Protein AF-A0AAW5MTR5-F1 (afdb_monomer_lite)

Foldseek 3Di:
DVVVCVVVVNPVVLVVQLVLQQVLCVQVVPGCHNVSSSVCCVVPVLVSLQRSQVSQQCNACVPVVHGRPGHSVLSVLVVPVPVNVNVVD

Sequence (89 aa):
SILWFILTIGIYGIYWVYKTQEEVRRYSGNGIGGVLGLVIYILISPVTFFIVPSEVRYMYEDLDGGQSPVRGIYGLWILLPIVGPIIWF

InterPro domains:
  IPR025328 Domain of unknown function DUF4234 [PF14018] (2-53)

pLDDT: mean 81.54, std 4.99, range [66.81, 89.56]

Secondary structure (DSSP, 8-state):
-HHHHHHTTTHHHHHHHHHHHHHHHHHHSSS--HHHHHHHHHH-HHHHHHHHHHHHHHIIIIIS-S--S--GGGGGGGGSTTTHHHHH-

Structure (mmCIF, N/CA/C/O backbone):
data_AF-A0AAW5MTR5-F1
#
_entry.id   AF-A0AAW5MTR5-F1
#
loop_
_atom_site.group_PDB
_atom_site.id
_atom_site.type_symbol
_atom_site.label_atom_id
_atom_site.label_alt_id
_atom_site.label_comp_id
_atom_site.label_asym_id
_atom_site.label_entity_id
_atom_site.label_seq_id
_atom_site.pdbx_PDB_ins_code
_atom_site.Cartn_x
_atom_site.Cartn_y
_atom_site.Cartn_z
_atom_site.occupancy
_atom_site.B_iso_or_equiv
_atom_site.auth_seq_id
_atom_site.auth_comp_id
_atom_site.auth_asym_id
_atom_site.auth_atom_id
_atom_site.pdbx_PDB_model_num
ATOM 1 N N . SER A 1 1 ? 5.891 6.273 1.620 1.00 66.81 1 SER A N 1
ATOM 2 C CA . SER A 1 1 ? 6.735 7.468 1.449 1.00 66.81 1 SER A CA 1
ATOM 3 C C . SER A 1 1 ? 7.565 7.317 0.195 1.00 66.81 1 SER A C 1
ATOM 5 O O . SER A 1 1 ? 8.540 6.564 0.207 1.00 66.81 1 SER A O 1
ATOM 7 N N . ILE A 1 2 ? 7.201 8.076 -0.842 1.00 70.94 2 ILE A N 1
ATOM 8 C CA . ILE A 1 2 ? 7.786 8.079 -2.189 1.00 70.94 2 ILE A CA 1
ATOM 9 C C . ILE A 1 2 ? 9.317 8.151 -2.187 1.00 70.94 2 ILE A C 1
ATOM 11 O O . ILE A 1 2 ? 9.982 7.527 -3.008 1.00 70.94 2 ILE A O 1
ATOM 15 N N . LEU A 1 3 ? 9.888 8.850 -1.200 1.00 76.50 3 LEU A N 1
ATOM 16 C CA . LEU A 1 3 ? 11.329 9.007 -1.021 1.00 76.50 3 LEU A CA 1
ATOM 17 C C . LEU A 1 3 ? 12.047 7.653 -0.899 1.00 76.50 3 LEU A C 1
ATOM 19 O O . LEU A 1 3 ? 13.043 7.418 -1.576 1.00 76.50 3 LEU A O 1
ATOM 23 N N . TRP A 1 4 ? 11.520 6.743 -0.075 1.00 74.25 4 TRP A N 1
ATOM 24 C CA . TRP A 1 4 ? 12.102 5.413 0.119 1.00 74.25 4 TRP A CA 1
ATOM 25 C C . TRP A 1 4 ? 11.895 4.516 -1.096 1.00 74.25 4 TRP A C 1
ATOM 27 O O . TRP A 1 4 ? 12.760 3.701 -1.407 1.00 74.25 4 TRP A O 1
ATOM 37 N N . PHE A 1 5 ? 10.787 4.691 -1.816 1.00 75.94 5 PHE A N 1
ATOM 38 C CA . PHE A 1 5 ? 10.533 3.979 -3.064 1.00 75.94 5 PHE A CA 1
ATOM 39 C C . PHE A 1 5 ? 11.584 4.307 -4.128 1.00 75.94 5 PHE A C 1
ATOM 41 O O . PHE A 1 5 ? 12.169 3.395 -4.710 1.00 75.94 5 PHE A O 1
ATOM 48 N N . ILE A 1 6 ? 11.896 5.592 -4.308 1.00 76.00 6 ILE A N 1
ATOM 49 C CA . ILE A 1 6 ? 12.923 6.043 -5.256 1.00 76.00 6 ILE A CA 1
ATOM 50 C C . ILE A 1 6 ? 14.319 5.603 -4.791 1.00 76.00 6 ILE A C 1
ATOM 52 O O . ILE A 1 6 ? 15.091 5.061 -5.578 1.00 76.00 6 ILE A O 1
ATOM 56 N N . LEU A 1 7 ? 14.631 5.778 -3.502 1.00 78.31 7 LEU A N 1
ATOM 57 C CA . LEU A 1 7 ? 15.960 5.498 -2.947 1.00 78.31 7 LEU A CA 1
ATOM 58 C C . LEU A 1 7 ? 16.309 4.000 -2.946 1.00 78.31 7 LEU A C 1
ATOM 60 O O . LEU A 1 7 ? 17.477 3.638 -3.042 1.00 78.31 7 LEU A O 1
ATOM 64 N N . THR A 1 8 ? 15.301 3.127 -2.882 1.00 80.38 8 THR A N 1
ATOM 65 C CA . THR A 1 8 ? 15.471 1.663 -2.930 1.00 80.38 8 THR A CA 1
ATOM 66 C C . THR A 1 8 ? 15.211 1.058 -4.312 1.00 80.38 8 THR A C 1
ATOM 68 O O . THR A 1 8 ? 15.133 -0.164 -4.425 1.00 80.38 8 THR A O 1
ATOM 71 N N . ILE A 1 9 ? 15.061 1.884 -5.358 1.00 77.88 9 ILE A N 1
ATOM 72 C CA . ILE A 1 9 ? 14.788 1.435 -6.737 1.00 77.88 9 ILE A CA 1
ATOM 73 C C . ILE A 1 9 ? 13.577 0.479 -6.770 1.00 77.88 9 ILE A C 1
ATOM 75 O O . ILE A 1 9 ? 13.598 -0.601 -7.352 1.00 77.88 9 ILE A O 1
ATOM 79 N N . GLY A 1 10 ? 12.508 0.846 -6.065 1.00 71.56 10 GLY A N 1
ATOM 80 C CA . GLY A 1 10 ? 11.251 0.101 -6.056 1.00 71.56 10 GLY A CA 1
ATOM 81 C C . GLY A 1 10 ? 11.158 -1.074 -5.077 1.00 71.56 10 GLY A C 1
ATOM 82 O O . GLY A 1 10 ? 10.054 -1.570 -4.852 1.00 71.56 10 GLY A O 1
ATOM 83 N N . ILE A 1 11 ? 12.248 -1.480 -4.411 1.00 80.62 11 ILE A N 1
ATOM 84 C CA . ILE A 1 11 ? 12.220 -2.577 -3.420 1.00 80.62 11 ILE A CA 1
ATOM 85 C C . ILE A 1 11 ? 11.325 -2.228 -2.224 1.00 80.62 11 ILE A C 1
ATOM 87 O O . ILE A 1 11 ? 10.596 -3.079 -1.710 1.00 80.62 11 ILE A O 1
ATOM 91 N N . TYR A 1 12 ? 11.312 -0.961 -1.806 1.00 82.50 12 TYR A N 1
ATOM 92 C CA . TYR A 1 12 ? 10.416 -0.493 -0.751 1.00 82.50 12 TYR A CA 1
ATOM 93 C C . TYR A 1 12 ? 8.937 -0.714 -1.096 1.00 82.50 12 TYR A C 1
ATOM 95 O O . TYR A 1 12 ? 8.132 -0.869 -0.183 1.00 82.50 12 TYR A O 1
ATOM 103 N N . GLY A 1 13 ? 8.568 -0.800 -2.380 1.00 80.12 13 GLY A N 1
ATOM 104 C CA . GLY A 1 13 ? 7.189 -1.088 -2.762 1.00 80.12 13 GLY A CA 1
ATOM 105 C C . GLY A 1 13 ? 6.721 -2.471 -2.315 1.00 80.12 13 GLY A C 1
ATOM 106 O O . GLY A 1 13 ? 5.614 -2.608 -1.801 1.00 80.12 13 GLY A O 1
ATOM 107 N N . ILE A 1 14 ? 7.605 -3.469 -2.386 1.00 82.56 14 ILE A N 1
ATOM 108 C CA . ILE A 1 14 ? 7.347 -4.826 -1.882 1.00 82.56 14 ILE A CA 1
ATOM 109 C C . ILE A 1 14 ? 7.152 -4.798 -0.362 1.00 82.56 14 ILE A C 1
ATOM 111 O O . ILE A 1 14 ? 6.201 -5.378 0.166 1.00 82.56 14 ILE A O 1
ATOM 115 N N . TYR A 1 15 ? 8.040 -4.095 0.347 1.00 85.75 15 TYR A N 1
ATOM 116 C CA . TYR A 1 15 ? 7.951 -3.950 1.800 1.00 85.75 15 TYR A CA 1
ATOM 117 C C . TYR A 1 15 ? 6.661 -3.239 2.225 1.00 85.75 15 TYR A C 1
ATOM 119 O O . TYR A 1 15 ? 6.006 -3.660 3.178 1.00 85.75 15 TYR A O 1
ATOM 127 N N . TRP A 1 16 ? 6.279 -2.185 1.504 1.00 85.69 16 TRP A N 1
ATOM 128 C CA . TRP A 1 16 ? 5.062 -1.430 1.765 1.00 85.69 16 TRP A CA 1
ATOM 129 C C . TRP A 1 16 ? 3.815 -2.306 1.606 1.00 85.69 16 TRP A C 1
ATOM 131 O O . TRP A 1 16 ? 3.019 -2.379 2.539 1.00 85.69 16 TRP A O 1
ATOM 141 N N . VAL A 1 17 ? 3.702 -3.061 0.504 1.00 85.44 17 VAL A N 1
ATOM 142 C CA . VAL A 1 17 ? 2.581 -3.994 0.282 1.00 85.44 17 VAL A CA 1
ATOM 143 C C . VAL A 1 17 ? 2.466 -5.000 1.425 1.00 85.44 17 VAL A C 1
ATOM 145 O O . VAL A 1 17 ? 1.379 -5.177 1.978 1.00 85.44 17 VAL A O 1
ATOM 148 N N . TYR A 1 18 ? 3.580 -5.627 1.814 1.00 88.50 18 TYR A N 1
ATOM 149 C CA . TYR A 1 18 ? 3.597 -6.580 2.922 1.00 88.50 18 TYR A CA 1
ATOM 150 C C . TYR A 1 18 ? 3.103 -5.948 4.222 1.00 88.50 18 TYR A C 1
ATOM 152 O O . TYR A 1 18 ? 2.217 -6.487 4.883 1.00 88.50 18 TYR A O 1
ATOM 160 N N . LYS A 1 19 ? 3.670 -4.794 4.589 1.00 88.62 19 LYS A N 1
ATOM 161 C CA . LYS A 1 19 ? 3.352 -4.123 5.850 1.00 88.62 19 LYS A CA 1
ATOM 162 C C . LYS A 1 19 ? 1.897 -3.683 5.905 1.00 88.62 19 LYS A C 1
ATOM 164 O O . LYS A 1 19 ? 1.256 -3.941 6.917 1.00 88.62 19 LYS A O 1
ATOM 169 N N . THR A 1 20 ? 1.378 -3.083 4.837 1.00 86.88 20 THR A N 1
ATOM 170 C CA . THR A 1 20 ? -0.011 -2.618 4.785 1.00 86.88 20 THR A CA 1
ATOM 171 C C . THR A 1 20 ? -0.995 -3.779 4.887 1.00 86.88 20 THR A C 1
ATOM 173 O O . THR A 1 20 ? -1.931 -3.719 5.675 1.00 86.88 20 THR A O 1
ATOM 176 N N . GLN A 1 21 ? -0.777 -4.863 4.142 1.00 87.69 21 GLN A N 1
ATOM 177 C CA . GLN A 1 21 ? -1.664 -6.031 4.167 1.00 87.69 21 GLN A CA 1
ATOM 178 C C . GLN A 1 21 ? -1.611 -6.782 5.506 1.00 87.69 21 GLN A C 1
ATOM 180 O O . GLN A 1 21 ? -2.633 -7.270 5.989 1.00 87.69 21 GLN A O 1
ATOM 185 N N . GLU A 1 22 ? -0.436 -6.860 6.134 1.00 89.56 22 GLU A N 1
ATOM 186 C CA . GLU A 1 22 ? -0.284 -7.464 7.459 1.00 89.56 22 GLU A CA 1
ATOM 187 C C . GLU A 1 22 ? -0.974 -6.636 8.546 1.00 89.56 22 GLU A C 1
ATOM 189 O O . GLU A 1 22 ? -1.632 -7.187 9.425 1.00 89.56 22 GLU A O 1
ATOM 194 N N . GLU A 1 23 ? -0.859 -5.312 8.471 1.00 87.6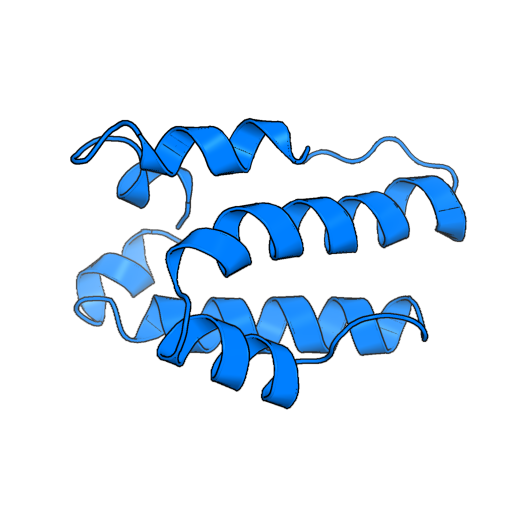2 23 GLU A N 1
ATOM 195 C CA . GLU A 1 23 ? -1.518 -4.399 9.398 1.00 87.62 23 GLU A CA 1
ATOM 196 C C . GLU A 1 23 ? -3.038 -4.482 9.258 1.00 87.62 23 GLU A C 1
ATOM 198 O O . GLU A 1 23 ? -3.721 -4.733 10.250 1.00 87.62 23 GLU A O 1
ATOM 203 N N . VAL A 1 24 ? -3.565 -4.410 8.030 1.00 86.31 24 VAL A N 1
ATOM 204 C CA . VAL A 1 24 ? -5.004 -4.573 7.789 1.00 86.31 24 VAL A CA 1
ATOM 205 C C . VAL A 1 24 ? -5.493 -5.925 8.294 1.00 86.31 24 VAL A C 1
ATOM 207 O O . VAL A 1 24 ? -6.503 -5.966 8.987 1.00 86.31 24 VAL A O 1
ATOM 210 N N . ARG A 1 25 ? -4.784 -7.032 8.046 1.00 87.44 25 ARG A N 1
ATOM 211 C CA . ARG A 1 25 ? -5.172 -8.344 8.592 1.00 87.44 25 ARG A CA 1
ATOM 212 C C . ARG A 1 25 ? -5.157 -8.368 10.118 1.00 87.44 25 ARG A C 1
ATOM 214 O O . ARG A 1 25 ? -6.056 -8.947 10.721 1.00 87.44 25 ARG A O 1
ATOM 221 N N . ARG A 1 26 ? -4.148 -7.763 10.747 1.00 86.81 26 ARG A N 1
ATOM 222 C CA . ARG A 1 26 ? -4.018 -7.729 12.208 1.00 86.81 26 ARG A CA 1
ATOM 223 C C . ARG A 1 26 ? -5.139 -6.927 12.867 1.00 86.81 26 ARG A C 1
ATOM 225 O O . ARG A 1 26 ? -5.604 -7.333 13.926 1.00 86.81 26 ARG A O 1
ATOM 232 N N . TYR A 1 27 ? -5.551 -5.818 12.256 1.00 84.56 27 TYR A N 1
ATOM 233 C CA . TYR A 1 27 ? -6.631 -4.972 12.764 1.00 84.56 27 TYR A CA 1
ATOM 234 C C . TYR A 1 27 ? -8.018 -5.520 12.417 1.00 84.56 27 TYR A C 1
ATOM 236 O O . TYR A 1 27 ? -8.887 -5.558 13.280 1.00 84.56 27 TYR A O 1
ATOM 244 N N . SER A 1 28 ? -8.219 -5.986 11.182 1.00 81.81 28 SER A N 1
ATOM 245 C CA . SER A 1 28 ? -9.531 -6.438 10.707 1.00 81.81 28 SER A CA 1
ATOM 246 C C . SER A 1 28 ? -9.887 -7.878 11.056 1.00 81.81 28 SER A C 1
ATOM 248 O O . SER A 1 28 ? -11.057 -8.248 11.022 1.00 81.81 28 SER A O 1
ATOM 250 N N . GLY A 1 29 ? -8.891 -8.727 11.319 1.00 79.06 29 GLY A N 1
ATOM 251 C CA . GLY A 1 29 ? -9.071 -10.174 11.463 1.00 79.06 29 GLY A CA 1
ATOM 252 C C . GLY A 1 29 ? -9.464 -10.902 10.168 1.00 79.06 29 GLY A C 1
ATOM 253 O O . GLY A 1 29 ? -9.392 -12.128 10.131 1.00 79.06 29 GLY A O 1
ATOM 254 N N . ASN A 1 30 ? -9.822 -10.173 9.105 1.00 75.88 30 ASN A N 1
ATOM 255 C CA . ASN A 1 30 ? -10.375 -10.698 7.856 1.00 75.88 30 ASN A CA 1
ATOM 256 C C . ASN A 1 30 ? -9.678 -10.114 6.614 1.00 75.88 30 ASN A C 1
ATOM 258 O O . ASN A 1 30 ? -10.308 -9.897 5.584 1.00 75.88 30 ASN A O 1
ATOM 262 N N . GLY A 1 31 ? -8.377 -9.832 6.729 1.00 78.19 31 GLY A N 1
ATOM 263 C CA . GLY A 1 31 ? -7.553 -9.365 5.616 1.00 78.19 31 GLY A CA 1
ATOM 264 C C . GLY A 1 31 ? -6.680 -10.464 5.014 1.00 78.19 31 GLY A C 1
ATOM 265 O O . GLY A 1 31 ? -6.314 -11.425 5.697 1.00 78.19 31 GLY A O 1
ATOM 266 N N . ILE A 1 32 ? -6.287 -10.296 3.749 1.00 81.06 32 ILE A N 1
ATOM 267 C CA . ILE A 1 32 ? -5.468 -11.270 2.990 1.00 81.06 32 ILE A CA 1
ATOM 268 C C . ILE A 1 32 ? -4.148 -11.593 3.715 1.00 81.06 32 ILE A C 1
ATOM 270 O O . ILE A 1 32 ? -3.683 -12.736 3.712 1.00 81.06 32 ILE A O 1
ATOM 274 N N . GLY A 1 33 ? -3.560 -10.601 4.391 1.00 82.12 33 GLY A N 1
ATOM 275 C CA . GLY A 1 33 ? -2.320 -10.734 5.155 1.00 82.12 33 GLY A CA 1
ATOM 276 C C . GLY A 1 33 ? -1.062 -1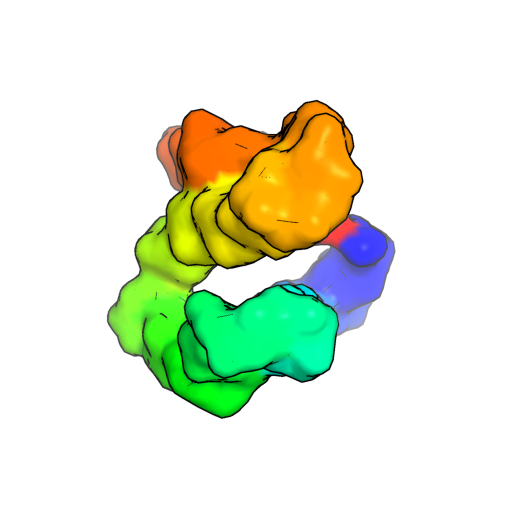0.493 4.334 1.00 82.12 33 GLY A C 1
ATOM 277 O O . GLY A 1 33 ? -1.055 -10.636 3.111 1.00 82.12 33 GLY A O 1
ATOM 278 N N . GLY A 1 34 ? 0.031 -10.139 5.015 1.00 84.06 34 GLY A N 1
ATOM 279 C CA . GLY A 1 34 ? 1.253 -9.663 4.370 1.00 84.06 34 GLY A CA 1
ATOM 280 C C . GLY A 1 34 ? 1.871 -10.684 3.421 1.00 84.06 34 GLY A C 1
ATOM 281 O O . GLY A 1 34 ? 2.237 -10.346 2.299 1.00 84.06 34 GLY A O 1
ATOM 282 N N . VAL A 1 35 ? 1.951 -11.950 3.842 1.00 85.06 35 VAL A N 1
ATOM 283 C CA . VAL A 1 35 ? 2.589 -13.020 3.053 1.00 85.06 35 VAL A CA 1
ATOM 284 C C . VAL A 1 35 ? 1.793 -13.344 1.786 1.00 85.06 35 VAL A C 1
ATOM 286 O O . VAL A 1 35 ? 2.363 -13.375 0.698 1.00 85.06 35 VAL A O 1
ATOM 289 N N . LEU A 1 36 ? 0.476 -13.543 1.901 1.00 84.12 36 LEU A N 1
ATOM 290 C CA . LEU A 1 36 ? -0.399 -13.804 0.750 1.00 84.12 36 LEU A CA 1
ATOM 291 C C . LEU A 1 36 ? -0.475 -12.586 -0.181 1.00 84.12 36 LEU A C 1
ATOM 293 O O . LEU A 1 36 ? -0.377 -12.743 -1.396 1.00 84.12 36 LEU A O 1
ATOM 297 N N . GLY A 1 37 ? -0.558 -11.375 0.377 1.00 86.44 37 GLY A N 1
ATOM 298 C CA . GLY A 1 37 ? -0.525 -10.131 -0.391 1.00 86.44 37 GLY A CA 1
ATOM 299 C C . GLY A 1 37 ? 0.772 -9.959 -1.189 1.00 86.44 37 GLY A C 1
ATOM 300 O O . GLY A 1 37 ? 0.736 -9.506 -2.332 1.00 86.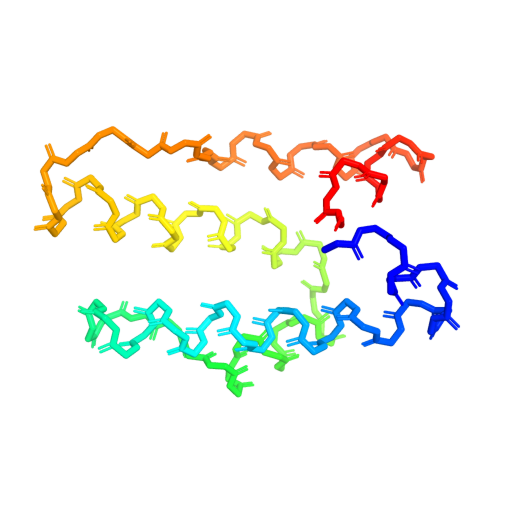44 37 GLY A O 1
ATOM 301 N N . LEU A 1 38 ? 1.910 -10.387 -0.635 1.00 86.69 38 LEU A N 1
ATOM 302 C CA . LEU A 1 38 ? 3.209 -10.338 -1.309 1.00 86.69 38 LEU A CA 1
ATOM 303 C C . LEU A 1 38 ? 3.320 -11.377 -2.436 1.00 86.69 38 LEU A C 1
ATOM 305 O O . LEU A 1 38 ? 3.839 -11.061 -3.505 1.00 86.69 38 LEU A O 1
ATOM 309 N N . VAL A 1 39 ? 2.767 -12.580 -2.250 1.00 88.00 39 VAL A N 1
ATOM 310 C CA . VAL A 1 39 ? 2.663 -13.585 -3.325 1.00 88.00 39 VAL A CA 1
ATOM 311 C C . VAL A 1 39 ? 1.806 -13.057 -4.480 1.00 88.00 39 VAL A C 1
ATOM 313 O O . VAL A 1 39 ? 2.215 -13.153 -5.638 1.00 88.00 39 VAL A O 1
ATOM 316 N N . ILE A 1 40 ? 0.658 -12.438 -4.180 1.00 86.12 40 ILE A N 1
ATOM 317 C CA . ILE A 1 40 ? -0.208 -11.820 -5.196 1.00 86.12 40 ILE A CA 1
ATOM 318 C C . ILE A 1 40 ? 0.521 -10.678 -5.907 1.00 86.12 40 ILE A C 1
ATOM 320 O O . ILE A 1 40 ? 0.439 -10.581 -7.125 1.00 86.12 40 ILE A O 1
ATOM 324 N N . TYR A 1 41 ? 1.278 -9.853 -5.184 1.00 85.62 41 TYR A N 1
ATOM 325 C CA . TYR A 1 41 ? 2.047 -8.762 -5.781 1.00 85.62 41 TYR A CA 1
ATOM 326 C C . TYR A 1 41 ? 3.123 -9.243 -6.759 1.00 85.62 41 TYR A C 1
ATOM 328 O O . TYR A 1 41 ? 3.321 -8.625 -7.802 1.00 85.62 41 TYR A O 1
ATOM 336 N N . ILE A 1 42 ? 3.797 -10.355 -6.459 1.00 84.56 42 ILE A N 1
ATOM 337 C CA . ILE A 1 42 ? 4.822 -10.918 -7.348 1.00 84.56 42 ILE A CA 1
ATOM 338 C C . ILE A 1 42 ? 4.187 -11.552 -8.592 1.00 84.56 42 ILE A C 1
ATOM 340 O O . ILE A 1 42 ? 4.703 -11.386 -9.695 1.00 84.56 42 ILE A O 1
ATOM 344 N N . LEU A 1 43 ? 3.074 -12.272 -8.433 1.00 85.06 43 LEU A N 1
ATOM 345 C CA . LEU A 1 43 ? 2.434 -12.998 -9.536 1.00 85.06 43 LEU A CA 1
ATOM 346 C C . LEU A 1 43 ? 1.542 -12.103 -10.404 1.00 85.06 43 LEU A C 1
ATOM 348 O O . LEU A 1 43 ? 1.467 -12.283 -11.616 1.00 85.06 43 LEU A O 1
ATOM 352 N N . ILE A 1 44 ? 0.840 -11.158 -9.779 1.00 84.81 44 ILE A N 1
ATOM 353 C CA . ILE A 1 44 ? -0.181 -10.310 -10.394 1.00 84.81 44 ILE A CA 1
ATOM 354 C C . ILE A 1 44 ? -0.112 -8.900 -9.786 1.00 84.81 44 ILE A C 1
ATOM 356 O O . ILE A 1 44 ? -1.082 -8.380 -9.234 1.00 84.81 44 ILE A O 1
ATOM 360 N N . SER A 1 45 ? 1.048 -8.254 -9.927 1.00 76.69 45 SER A N 1
ATOM 361 C CA . SER A 1 45 ? 1.315 -6.900 -9.415 1.00 76.69 45 SER A CA 1
ATOM 362 C C . SER A 1 45 ? 0.191 -5.874 -9.668 1.00 76.69 45 SER A C 1
ATOM 364 O O . SER A 1 45 ? -0.166 -5.160 -8.728 1.00 76.69 45 SER A O 1
ATOM 366 N N . PRO A 1 46 ? -0.461 -5.831 -10.856 1.00 80.50 46 PRO A N 1
ATOM 367 C CA . PRO A 1 46 ? -1.564 -4.905 -11.121 1.00 80.50 46 PRO A CA 1
ATOM 368 C C . PRO A 1 46 ? -2.749 -5.035 -10.161 1.00 80.50 46 PRO A C 1
ATOM 370 O O . PRO A 1 46 ? -3.413 -4.052 -9.846 1.00 80.50 46 PRO A O 1
ATOM 373 N N . VAL A 1 47 ? -3.029 -6.252 -9.697 1.00 83.19 47 VAL A N 1
ATOM 374 C CA . VAL A 1 47 ? -4.213 -6.556 -8.889 1.00 83.19 47 VAL A CA 1
ATOM 375 C C . VAL A 1 47 ? -4.040 -6.064 -7.453 1.00 83.19 47 VAL A C 1
ATOM 377 O O . VAL A 1 47 ? -5.002 -5.596 -6.844 1.00 83.19 47 VAL A O 1
ATOM 380 N N . THR A 1 48 ? -2.812 -6.055 -6.932 1.00 83.50 48 THR A N 1
ATOM 381 C CA . THR A 1 48 ? -2.505 -5.508 -5.603 1.00 83.50 48 THR A CA 1
ATOM 382 C C . THR A 1 48 ? -2.900 -4.036 -5.478 1.00 83.50 48 THR A C 1
ATOM 384 O O . THR A 1 48 ? -3.349 -3.611 -4.413 1.00 83.50 48 THR A O 1
ATOM 387 N N . PHE A 1 49 ? -2.827 -3.277 -6.576 1.00 82.00 49 PHE A N 1
ATOM 388 C CA . PHE A 1 49 ? -3.253 -1.879 -6.607 1.00 82.00 49 PHE A CA 1
ATOM 389 C C . PHE A 1 49 ? -4.773 -1.700 -6.422 1.00 82.00 49 PHE A C 1
ATOM 391 O O . PHE A 1 49 ? -5.236 -0.640 -6.023 1.00 82.00 49 PHE A O 1
ATOM 398 N N . PHE A 1 50 ? -5.584 -2.728 -6.649 1.00 85.38 50 PHE A N 1
ATOM 399 C CA . PHE A 1 50 ? -7.019 -2.672 -6.349 1.00 85.38 50 PHE A CA 1
ATOM 400 C C . PHE A 1 50 ? -7.333 -3.270 -4.978 1.00 85.38 50 PHE A C 1
ATOM 402 O O . PHE A 1 50 ? -8.176 -2.737 -4.257 1.00 85.38 50 PHE A O 1
ATOM 409 N N . ILE A 1 51 ? -6.604 -4.325 -4.608 1.00 86.19 51 ILE A N 1
ATOM 410 C CA . ILE A 1 51 ? -6.769 -5.050 -3.347 1.00 86.19 51 ILE A CA 1
ATOM 411 C C . ILE A 1 51 ? -6.425 -4.179 -2.135 1.00 86.19 51 ILE A C 1
ATOM 413 O O . ILE A 1 51 ? -7.185 -4.125 -1.175 1.00 86.19 51 ILE A O 1
ATOM 417 N N . VAL A 1 52 ? -5.286 -3.481 -2.142 1.00 86.31 52 VAL A N 1
ATOM 418 C CA . VAL A 1 52 ? -4.853 -2.721 -0.958 1.00 86.31 52 VAL A CA 1
ATOM 419 C C . VAL A 1 52 ? -5.890 -1.653 -0.544 1.00 86.31 52 VAL A C 1
ATOM 421 O O . VAL A 1 52 ? -6.283 -1.643 0.622 1.00 86.31 52 VAL A O 1
ATOM 424 N N . PRO A 1 53 ? -6.414 -0.807 -1.453 1.00 85.94 53 PRO A N 1
ATOM 425 C CA . PRO A 1 53 ? -7.451 0.159 -1.128 1.00 85.94 53 PRO A CA 1
ATOM 426 C C . PRO A 1 53 ? -8.771 -0.490 -0.725 1.00 85.94 53 PRO A C 1
ATOM 428 O O . PRO A 1 53 ? -9.473 0.090 0.094 1.00 85.94 53 PRO A O 1
ATOM 431 N N . SER A 1 54 ? -9.143 -1.649 -1.286 1.00 86.69 54 SER A N 1
ATOM 432 C CA . SER A 1 54 ? -10.380 -2.331 -0.884 1.00 86.69 54 SER A CA 1
ATOM 433 C C . SER A 1 54 ? -10.287 -2.900 0.528 1.00 86.69 54 SER A C 1
ATOM 435 O O . SER A 1 54 ? -11.239 -2.769 1.287 1.00 86.69 54 SER A O 1
ATOM 437 N N . GLU A 1 55 ? -9.135 -3.458 0.897 1.00 85.25 55 GLU A N 1
ATOM 438 C CA . GLU A 1 55 ? -8.857 -3.989 2.237 1.00 85.25 55 GLU A CA 1
ATOM 439 C C . GLU A 1 55 ? -8.818 -2.860 3.279 1.00 85.25 55 GLU A C 1
ATOM 441 O O . GLU A 1 55 ? -9.451 -2.943 4.330 1.00 85.25 55 GLU A O 1
ATOM 446 N N . VAL A 1 56 ? -8.143 -1.748 2.961 1.00 85.81 56 VAL A N 1
ATOM 447 C CA . VAL A 1 56 ? -8.143 -0.554 3.821 1.00 85.81 56 VAL A CA 1
ATOM 448 C C . VAL A 1 56 ? -9.551 0.029 3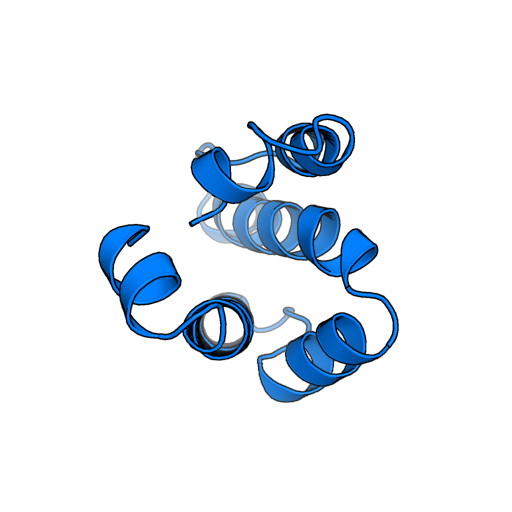.925 1.00 85.81 56 VAL A C 1
ATOM 450 O O . VAL A 1 56 ? -9.981 0.420 5.004 1.00 85.81 56 VAL A O 1
ATOM 453 N N . ARG A 1 57 ? -10.308 0.068 2.828 1.00 85.38 57 ARG A N 1
ATOM 454 C CA . ARG A 1 57 ? -11.693 0.540 2.848 1.00 85.38 57 ARG A CA 1
ATOM 455 C C . ARG A 1 57 ? -12.586 -0.326 3.722 1.00 85.38 57 ARG A C 1
ATOM 457 O O . ARG A 1 57 ? -13.325 0.234 4.519 1.00 85.38 57 ARG A O 1
ATOM 464 N N . TYR A 1 58 ? -12.485 -1.645 3.599 1.00 84.25 58 TYR A N 1
ATOM 465 C CA . TYR A 1 58 ? -13.193 -2.585 4.462 1.00 84.25 58 TYR A CA 1
ATOM 466 C C . TYR A 1 58 ? -12.873 -2.317 5.936 1.00 84.25 58 TYR A C 1
ATOM 468 O O . TYR A 1 58 ? -13.777 -2.184 6.751 1.00 84.25 58 TYR A O 1
ATOM 476 N N . MET A 1 59 ? -11.597 -2.113 6.268 1.00 84.44 59 MET A N 1
ATOM 477 C CA . MET A 1 59 ? -11.203 -1.789 7.638 1.00 84.44 59 MET A CA 1
ATOM 478 C C . MET A 1 59 ? -11.847 -0.489 8.154 1.00 84.44 59 MET A C 1
ATOM 480 O O . MET A 1 59 ? -12.393 -0.469 9.249 1.00 84.44 59 MET A O 1
ATOM 484 N N . TYR A 1 60 ? -11.833 0.588 7.366 1.00 84.19 60 TYR A N 1
ATOM 485 C CA . TYR A 1 60 ? -12.378 1.879 7.806 1.00 84.19 60 TYR A CA 1
ATOM 486 C C . TYR A 1 60 ? -13.915 1.938 7.809 1.00 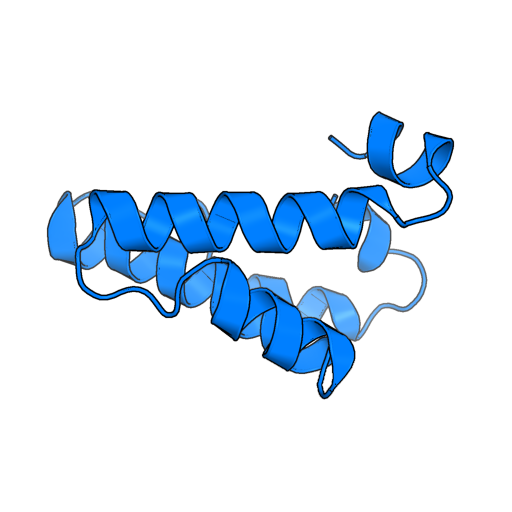84.19 60 TYR A C 1
ATOM 488 O O . TYR A 1 60 ? -14.491 2.526 8.720 1.00 84.19 60 TYR A O 1
ATOM 496 N N . GLU A 1 61 ? -14.577 1.377 6.794 1.00 86.19 61 GLU A N 1
ATOM 497 C CA . GLU A 1 61 ? -16.033 1.495 6.614 1.00 86.19 61 GLU A CA 1
ATOM 498 C C . GLU A 1 61 ? -16.812 0.413 7.373 1.00 86.19 61 GLU A C 1
ATOM 500 O O . GLU A 1 61 ? -17.799 0.742 8.029 1.00 86.19 61 GLU A O 1
ATOM 505 N N . ASP A 1 62 ? -16.372 -0.850 7.318 1.00 79.94 62 ASP A N 1
ATOM 506 C CA . ASP A 1 62 ? -17.110 -1.975 7.914 1.00 79.94 62 ASP A CA 1
ATOM 507 C C . ASP A 1 62 ? -16.767 -2.191 9.395 1.00 79.94 62 ASP A C 1
ATOM 509 O O . ASP A 1 62 ? -17.627 -2.640 10.153 1.00 79.94 62 ASP A O 1
ATOM 513 N N . LEU A 1 63 ? -15.536 -1.881 9.827 1.00 79.56 63 LEU A N 1
ATOM 514 C CA . LEU A 1 63 ? -15.108 -2.121 11.214 1.00 79.56 63 LEU A CA 1
ATOM 515 C C . LEU A 1 63 ? -15.138 -0.867 12.084 1.00 79.56 63 LEU A C 1
ATOM 517 O O . LEU A 1 63 ? -15.673 -0.916 13.190 1.00 79.56 63 LEU A O 1
ATOM 521 N N . ASP A 1 64 ? -14.606 0.251 11.589 1.00 81.94 64 ASP A N 1
ATOM 522 C CA . ASP A 1 64 ? -14.510 1.494 12.369 1.00 81.94 64 ASP A CA 1
ATOM 523 C C . ASP A 1 64 ? -15.712 2.439 12.165 1.00 81.94 64 ASP A C 1
ATOM 525 O O . ASP A 1 64 ? -15.824 3.459 12.850 1.00 81.94 64 ASP A O 1
ATOM 529 N N . GLY A 1 65 ? -16.619 2.133 11.225 1.00 80.38 65 GLY A N 1
ATOM 530 C CA . GLY A 1 65 ? -17.775 2.979 10.887 1.00 80.38 65 GLY A CA 1
ATOM 531 C C . GLY A 1 65 ? -17.396 4.373 10.361 1.00 80.38 65 GLY A C 1
ATOM 532 O O . GLY A 1 65 ? -18.227 5.286 10.338 1.00 80.38 65 GLY A O 1
ATOM 533 N N . GLY A 1 66 ? -16.132 4.556 9.973 1.00 83.06 66 GLY A N 1
ATOM 534 C CA . GLY A 1 66 ? -15.571 5.792 9.448 1.00 83.06 66 GLY A CA 1
ATOM 535 C C . GLY A 1 66 ? -15.665 5.877 7.925 1.00 83.06 66 GLY A C 1
ATOM 536 O O . GLY A 1 66 ? -16.076 4.948 7.236 1.00 83.06 66 GLY A O 1
ATOM 537 N N . GLN A 1 67 ? -15.255 7.016 7.365 1.00 82.50 67 GLN A N 1
ATOM 538 C CA . GLN A 1 67 ? -15.087 7.142 5.917 1.00 82.50 67 GLN A CA 1
ATOM 539 C C . GLN A 1 67 ? -13.662 6.755 5.535 1.00 82.50 67 GLN A C 1
ATOM 541 O O . GLN A 1 67 ? -12.702 7.299 6.082 1.00 82.50 67 GLN A O 1
ATOM 546 N N . SER A 1 68 ? -13.514 5.840 4.576 1.00 81.44 68 SER A N 1
ATOM 547 C 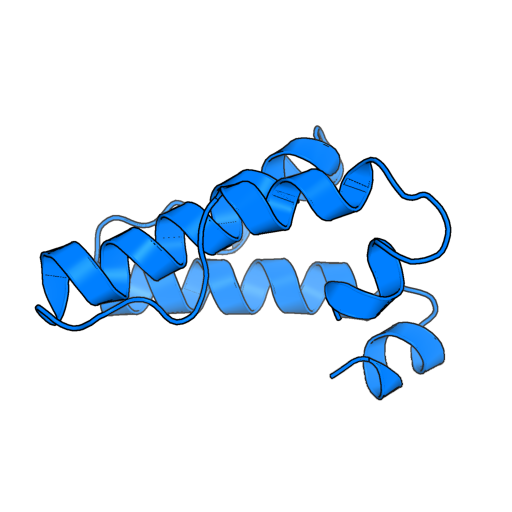CA . SER A 1 68 ? -12.184 5.476 4.102 1.00 81.44 68 SER A CA 1
ATOM 548 C C . SER A 1 68 ? -11.546 6.621 3.303 1.00 81.44 68 SER A C 1
ATOM 550 O O . SER A 1 68 ? -12.182 7.159 2.388 1.00 81.44 68 SER A O 1
ATOM 552 N N . PRO A 1 69 ? -10.275 6.974 3.579 1.00 80.44 69 PRO A N 1
ATOM 553 C CA . PRO A 1 69 ? -9.543 7.971 2.797 1.00 80.44 69 PRO A CA 1
ATOM 554 C C . PRO A 1 69 ? -9.155 7.461 1.401 1.00 80.44 69 PRO A C 1
ATOM 556 O O . PRO A 1 69 ? -8.771 8.252 0.541 1.00 80.44 69 PRO A O 1
ATOM 559 N N . VAL A 1 70 ? -9.241 6.147 1.164 1.00 80.62 70 VAL A N 1
ATOM 560 C CA . VAL A 1 70 ? -8.844 5.499 -0.089 1.00 80.62 70 VAL A CA 1
ATOM 561 C C . VAL A 1 70 ? -9.973 4.630 -0.635 1.00 80.62 70 VAL A C 1
ATOM 563 O O . VAL A 1 70 ? -10.771 4.047 0.087 1.00 80.62 70 VAL A O 1
ATOM 566 N N . ARG A 1 71 ? -10.063 4.549 -1.960 1.00 81.69 71 ARG A N 1
ATOM 567 C CA . ARG A 1 71 ? -11.104 3.799 -2.680 1.00 81.69 71 ARG A CA 1
ATOM 568 C C . ARG A 1 71 ? -10.479 2.876 -3.724 1.00 81.69 71 ARG A C 1
ATOM 570 O O . ARG A 1 71 ? -9.407 3.159 -4.249 1.00 81.69 71 ARG A O 1
ATOM 577 N N . GLY A 1 72 ? -11.196 1.826 -4.124 1.00 78.38 72 GLY A N 1
ATOM 578 C CA . GLY A 1 72 ? -10.753 0.940 -5.213 1.00 78.38 72 GLY A CA 1
ATOM 579 C C . GLY A 1 72 ? -10.476 1.676 -6.535 1.00 78.38 72 GLY A C 1
ATOM 580 O O . GLY A 1 72 ? -9.627 1.251 -7.310 1.00 78.38 72 GLY A O 1
ATOM 581 N N . ILE A 1 73 ? -11.110 2.836 -6.761 1.00 79.56 73 ILE A N 1
ATOM 582 C CA . ILE A 1 73 ? -10.864 3.675 -7.945 1.00 79.56 73 ILE A CA 1
ATOM 583 C C . ILE A 1 73 ? -9.434 4.226 -8.015 1.00 79.56 73 ILE A C 1
ATOM 585 O O . ILE A 1 73 ? -8.963 4.519 -9.106 1.00 79.56 73 ILE A O 1
ATOM 589 N N . TYR A 1 74 ? -8.711 4.330 -6.894 1.00 80.38 74 TYR A N 1
ATOM 590 C CA . TYR A 1 74 ? -7.305 4.745 -6.916 1.00 80.38 74 TYR A CA 1
ATOM 591 C C . TYR A 1 74 ? -6.390 3.645 -7.499 1.00 80.38 74 TYR A C 1
ATOM 593 O O . TYR A 1 74 ? -5.262 3.922 -7.901 1.00 80.38 74 TYR A O 1
ATOM 601 N N . GLY A 1 75 ? -6.881 2.412 -7.663 1.00 79.69 75 GLY A N 1
ATOM 602 C CA . GLY A 1 75 ? -6.195 1.391 -8.460 1.00 79.69 75 GLY A CA 1
ATOM 603 C C . GLY A 1 75 ? -6.100 1.746 -9.951 1.00 79.69 75 GLY A C 1
ATOM 604 O O . GLY A 1 75 ? -5.149 1.344 -10.614 1.00 79.69 75 GLY A O 1
ATOM 605 N N . LEU A 1 76 ? -7.014 2.576 -10.484 1.00 84.19 76 LEU A N 1
ATOM 606 C CA . LEU A 1 76 ? -7.012 2.997 -11.898 1.00 84.19 76 LEU A CA 1
ATOM 607 C C . LEU A 1 76 ? -5.810 3.867 -12.273 1.00 84.19 76 LEU A C 1
ATOM 609 O O . LEU A 1 76 ? -5.492 3.978 -13.456 1.00 84.19 76 LEU A O 1
ATOM 613 N N . TRP A 1 77 ? -5.110 4.447 -11.293 1.00 81.75 77 TRP A N 1
ATOM 614 C CA . TRP A 1 77 ? -3.888 5.212 -11.539 1.00 81.75 77 TRP A CA 1
ATOM 615 C C . TRP A 1 77 ? -2.804 4.380 -12.242 1.00 81.75 77 TRP A C 1
ATOM 617 O O . TRP A 1 77 ? -1.965 4.957 -12.927 1.00 81.75 77 TRP A O 1
ATOM 627 N N . ILE A 1 78 ? -2.873 3.042 -12.187 1.00 78.88 78 ILE A N 1
ATOM 628 C CA . ILE A 1 78 ? -1.992 2.140 -12.947 1.00 78.88 78 ILE A CA 1
ATOM 629 C C . ILE A 1 78 ? -2.082 2.323 -14.472 1.00 78.88 78 ILE A C 1
ATOM 631 O O . ILE A 1 78 ? -1.127 2.025 -15.185 1.00 78.88 78 ILE A O 1
ATOM 635 N N . LEU A 1 79 ? -3.203 2.844 -14.987 1.00 81.94 79 LEU A N 1
ATOM 636 C CA . LEU A 1 79 ? -3.379 3.126 -16.415 1.00 81.94 79 LEU A CA 1
ATOM 637 C C . LEU A 1 79 ? -2.502 4.294 -16.896 1.00 81.94 79 LEU A C 1
ATOM 639 O O . LEU A 1 79 ? -2.319 4.465 -18.100 1.00 81.94 79 LEU A O 1
ATOM 643 N N . LEU A 1 80 ? -1.951 5.091 -15.973 1.00 85.38 80 LEU A N 1
ATOM 644 C CA . LEU A 1 80 ? -1.018 6.172 -16.273 1.00 85.38 80 LEU A CA 1
ATOM 645 C C . LEU A 1 80 ? 0.420 5.717 -15.965 1.00 85.38 80 LEU A C 1
ATOM 647 O O . LEU A 1 80 ? 0.827 5.745 -14.804 1.00 85.38 80 LEU A O 1
ATOM 651 N N . PRO A 1 81 ? 1.233 5.356 -16.975 1.00 70.88 81 PRO A N 1
ATOM 652 C CA . PRO A 1 81 ? 2.518 4.680 -16.762 1.00 70.88 81 PRO A CA 1
ATOM 653 C C . PRO A 1 81 ? 3.564 5.518 -16.010 1.00 70.88 81 PRO A C 1
ATOM 655 O O . PRO A 1 81 ? 4.450 4.959 -15.373 1.00 70.88 81 PRO A O 1
ATOM 658 N N . ILE A 1 82 ? 3.469 6.850 -16.064 1.00 75.00 82 ILE A N 1
ATOM 659 C CA . ILE A 1 82 ? 4.423 7.764 -15.409 1.00 75.00 82 ILE A CA 1
ATOM 660 C C . ILE A 1 82 ? 3.868 8.286 -14.079 1.00 75.00 82 ILE A C 1
ATOM 662 O O . ILE A 1 82 ? 4.574 8.337 -13.078 1.00 75.00 82 ILE A O 1
ATOM 666 N N . VAL A 1 83 ? 2.592 8.674 -14.061 1.00 76.25 83 VAL A N 1
ATOM 667 C CA . VAL A 1 83 ? 1.962 9.348 -12.913 1.00 76.25 83 VAL A CA 1
ATOM 668 C C . VAL A 1 83 ? 1.447 8.343 -11.879 1.00 76.25 83 VAL A C 1
ATOM 670 O O . VAL A 1 83 ? 1.481 8.616 -10.682 1.00 76.25 83 VAL A O 1
ATOM 673 N N . GLY A 1 84 ? 1.023 7.159 -12.321 1.00 76.31 84 GLY A N 1
ATOM 674 C CA . GLY A 1 84 ? 0.483 6.107 -11.465 1.00 76.31 84 GLY A CA 1
ATOM 675 C C . GLY A 1 84 ? 1.426 5.663 -10.349 1.00 76.31 84 GLY A C 1
ATOM 676 O O . GLY A 1 84 ? 1.032 5.725 -9.184 1.00 76.31 84 GLY A O 1
ATOM 677 N N . PRO A 1 85 ? 2.680 5.286 -10.661 1.00 72.75 85 PRO A N 1
ATOM 678 C CA . PRO A 1 85 ? 3.657 4.896 -9.647 1.00 72.75 85 PRO A CA 1
ATOM 679 C C . PRO A 1 85 ? 3.979 6.013 -8.645 1.00 72.75 85 PRO A C 1
ATOM 681 O O . PRO A 1 85 ? 4.304 5.724 -7.502 1.00 72.75 85 PRO A O 1
ATOM 684 N N . ILE A 1 86 ? 3.873 7.285 -9.045 1.00 75.19 86 ILE A N 1
ATOM 685 C CA . ILE A 1 86 ? 4.175 8.429 -8.170 1.00 75.19 86 ILE A CA 1
ATOM 686 C C . ILE A 1 86 ? 3.077 8.633 -7.123 1.00 75.19 86 ILE A C 1
ATOM 688 O O . ILE A 1 86 ? 3.371 8.949 -5.979 1.00 75.19 86 ILE A O 1
ATOM 692 N N . ILE A 1 87 ? 1.814 8.451 -7.507 1.00 73.81 87 ILE A N 1
ATOM 693 C CA . ILE A 1 87 ? 0.666 8.627 -6.603 1.00 73.81 87 ILE A CA 1
ATOM 694 C C . ILE A 1 87 ? 0.574 7.483 -5.584 1.00 73.81 87 ILE A C 1
ATOM 696 O O . ILE A 1 87 ? 0.025 7.658 -4.498 1.00 73.81 87 ILE A O 1
ATOM 700 N N . TRP A 1 88 ? 1.107 6.313 -5.931 1.00 71.81 88 TRP A N 1
ATOM 701 C CA . TRP A 1 88 ? 0.993 5.100 -5.128 1.00 71.81 88 TRP A CA 1
ATOM 702 C C . TRP A 1 88 ? 1.991 4.960 -3.975 1.00 71.81 88 TRP A C 1
ATOM 704 O O . TRP A 1 88 ? 1.752 4.140 -3.088 1.00 71.81 88 TRP A O 1
ATOM 714 N N . PHE A 1 89 ? 3.089 5.720 -3.966 1.00 67.56 89 PHE A N 1
ATOM 715 C CA . PHE A 1 89 ? 4.200 5.535 -3.023 1.00 67.56 89 PHE A CA 1
ATOM 716 C C . PHE A 1 89 ? 4.469 6.769 -2.165 1.00 67.56 89 PHE A C 1
ATOM 718 O O . PHE A 1 89 ? 4.898 6.599 -0.988 1.00 67.56 89 PHE A O 1
#

Organism: NCBI:txid1499973

Radius of gyration: 12.8 Å; chains: 1; bounding box: 34×23×30 Å